Protein AF-A0A536TYS6-F1 (afdb_monomer_lite)

Structure (mmCIF, N/CA/C/O backbone):
data_AF-A0A536TYS6-F1
#
_entry.id   AF-A0A536TYS6-F1
#
loop_
_atom_site.group_PDB
_atom_site.id
_atom_site.type_symbol
_atom_site.label_atom_id
_atom_site.label_alt_id
_atom_site.label_comp_id
_atom_site.label_asym_id
_atom_site.label_entity_id
_at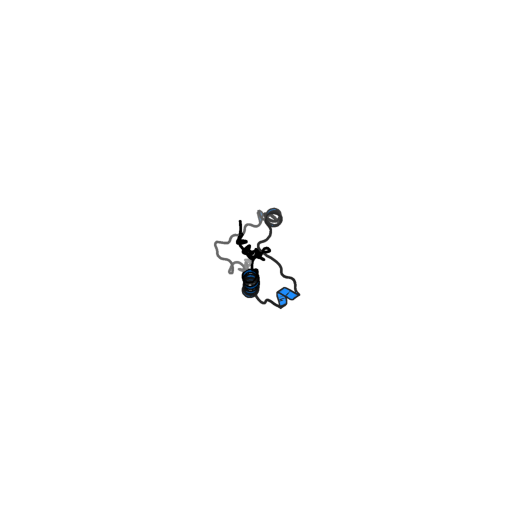om_site.label_seq_id
_atom_site.pdbx_PDB_ins_code
_atom_site.Cartn_x
_atom_site.Cartn_y
_atom_site.Cartn_z
_atom_site.occupancy
_atom_site.B_iso_or_equiv
_atom_site.auth_seq_id
_atom_site.auth_comp_id
_atom_site.auth_asym_id
_atom_site.auth_atom_id
_atom_site.pdbx_PDB_model_num
ATOM 1 N N . MET A 1 1 ? 15.094 -2.831 -50.623 1.00 39.09 1 MET A N 1
ATOM 2 C CA . MET A 1 1 ? 13.924 -2.585 -49.749 1.00 39.09 1 MET A CA 1
ATOM 3 C C . MET A 1 1 ? 14.426 -2.331 -48.330 1.00 39.09 1 MET A C 1
ATOM 5 O O . MET A 1 1 ? 15.016 -3.232 -47.753 1.00 39.09 1 MET A O 1
ATOM 9 N N . LYS A 1 2 ? 14.306 -1.107 -47.795 1.00 42.31 2 LYS A N 1
ATOM 10 C CA . LYS A 1 2 ? 14.723 -0.794 -46.414 1.00 42.31 2 LYS A CA 1
ATOM 11 C C . LYS A 1 2 ? 13.519 -0.933 -45.481 1.00 42.31 2 LYS A C 1
ATOM 13 O O . LYS A 1 2 ? 12.511 -0.263 -45.683 1.00 42.31 2 LYS A O 1
ATOM 18 N N . ALA A 1 3 ? 13.629 -1.812 -44.487 1.00 52.91 3 ALA A N 1
ATOM 19 C CA . ALA A 1 3 ? 12.591 -2.035 -43.489 1.00 52.91 3 ALA A CA 1
ATOM 20 C C . ALA A 1 3 ? 12.422 -0.794 -42.597 1.00 52.91 3 ALA A C 1
ATOM 22 O O . ALA A 1 3 ? 13.380 -0.286 -42.009 1.00 52.91 3 ALA A O 1
ATOM 23 N N . LYS A 1 4 ? 11.185 -0.305 -42.512 1.00 48.62 4 LYS A N 1
ATOM 24 C CA . LYS A 1 4 ? 10.774 0.833 -41.690 1.00 48.62 4 LYS A CA 1
ATOM 25 C C . LYS A 1 4 ? 10.733 0.373 -40.229 1.00 48.62 4 LYS A C 1
ATOM 27 O O . LYS A 1 4 ? 9.794 -0.302 -39.824 1.00 48.62 4 LYS A O 1
ATOM 32 N N . ARG A 1 5 ? 11.763 0.702 -39.442 1.00 58.19 5 ARG A N 1
ATOM 33 C CA . ARG A 1 5 ? 11.738 0.519 -37.983 1.00 58.19 5 ARG A CA 1
ATOM 34 C C . ARG A 1 5 ? 10.673 1.458 -37.417 1.00 58.19 5 ARG A C 1
ATOM 36 O O . ARG A 1 5 ? 10.816 2.675 -37.479 1.00 58.19 5 ARG A O 1
ATOM 43 N N . THR A 1 6 ? 9.569 0.898 -36.945 1.00 52.69 6 THR A N 1
ATOM 44 C CA . THR A 1 6 ? 8.484 1.636 -36.301 1.00 52.69 6 THR A CA 1
ATOM 45 C C . THR A 1 6 ? 8.988 2.259 -35.002 1.00 52.69 6 THR A C 1
ATOM 47 O O . THR A 1 6 ? 9.395 1.557 -34.078 1.00 52.69 6 THR A O 1
ATOM 50 N N . ASN A 1 7 ? 8.976 3.592 -34.962 1.00 55.72 7 ASN A N 1
ATOM 51 C CA . ASN A 1 7 ? 9.338 4.439 -33.829 1.00 55.72 7 ASN A CA 1
ATOM 52 C C . ASN A 1 7 ? 8.384 4.228 -32.639 1.00 55.72 7 ASN A C 1
ATOM 54 O O . ASN A 1 7 ? 7.524 5.062 -32.377 1.00 55.72 7 ASN A O 1
ATOM 58 N N . HIS A 1 8 ? 8.545 3.141 -31.883 1.00 52.25 8 HIS A N 1
ATOM 59 C CA . HIS A 1 8 ? 7.931 3.020 -30.552 1.00 52.25 8 HIS A CA 1
ATOM 60 C C . HIS A 1 8 ? 8.715 3.767 -29.458 1.00 52.25 8 HIS A C 1
ATOM 62 O O . HIS A 1 8 ? 8.266 3.849 -28.322 1.00 52.25 8 HIS A O 1
ATOM 68 N N . VAL A 1 9 ? 9.862 4.356 -29.806 1.00 55.62 9 VAL A N 1
ATOM 69 C CA . VAL A 1 9 ? 10.772 5.048 -28.877 1.00 55.62 9 VAL A CA 1
ATOM 70 C C . VAL A 1 9 ? 10.280 6.459 -28.507 1.00 55.62 9 VAL A C 1
ATOM 72 O O . VAL A 1 9 ? 10.751 7.043 -27.541 1.00 55.62 9 VAL A O 1
ATOM 75 N N . ALA A 1 10 ? 9.290 7.013 -29.216 1.00 56.91 10 ALA A N 1
ATOM 76 C CA . ALA A 1 10 ? 8.902 8.423 -29.083 1.00 56.91 10 ALA A CA 1
ATOM 77 C C . ALA A 1 10 ? 8.188 8.806 -27.764 1.00 56.91 10 ALA A C 1
ATOM 79 O O . ALA A 1 10 ? 7.976 9.991 -27.525 1.00 56.91 10 ALA A O 1
ATOM 80 N N . GLN A 1 11 ? 7.810 7.847 -26.910 1.00 68.25 11 GLN A N 1
ATOM 81 C CA . GLN A 1 11 ? 7.213 8.137 -25.594 1.00 68.25 11 GLN A CA 1
ATOM 82 C C . GLN A 1 11 ? 8.234 8.230 -24.448 1.00 68.25 11 GLN A C 1
ATOM 84 O O . GLN A 1 11 ? 7.904 8.760 -23.389 1.00 68.25 11 GLN A O 1
ATOM 89 N N . MET A 1 12 ? 9.457 7.726 -24.631 1.00 77.44 12 MET A N 1
ATOM 90 C CA . MET A 1 12 ? 10.496 7.715 -23.596 1.00 77.44 12 MET A CA 1
ATOM 91 C C . MET A 1 12 ? 11.481 8.860 -23.849 1.00 77.44 12 MET A C 1
ATOM 93 O O . MET A 1 12 ? 11.818 9.152 -24.996 1.00 77.44 12 MET A O 1
ATOM 97 N N . ARG A 1 13 ? 11.942 9.537 -22.786 1.00 81.00 13 ARG A N 1
ATOM 98 C CA . ARG A 1 13 ? 12.965 10.589 -22.933 1.00 81.00 13 ARG A CA 1
ATOM 99 C C . ARG A 1 13 ? 14.269 9.963 -23.431 1.00 81.00 13 ARG A C 1
ATOM 101 O O . ARG A 1 13 ? 14.572 8.825 -23.084 1.00 81.00 13 ARG A O 1
ATOM 108 N N . ALA A 1 14 ? 15.046 10.719 -24.202 1.00 81.88 14 ALA A N 1
ATOM 109 C CA . ALA A 1 14 ? 16.285 10.234 -24.810 1.00 81.88 14 ALA A CA 1
ATOM 110 C C . ALA A 1 14 ? 17.334 9.759 -23.786 1.00 81.88 14 ALA A C 1
ATOM 112 O O . ALA A 1 14 ? 18.201 8.970 -24.143 1.00 81.88 14 ALA A O 1
ATOM 113 N N . GLU A 1 15 ? 17.259 10.201 -22.524 1.00 84.62 15 GLU A N 1
ATOM 114 C CA . GLU A 1 15 ? 18.172 9.738 -21.471 1.00 84.62 15 GLU A CA 1
ATOM 115 C C . GLU A 1 15 ? 17.840 8.329 -20.946 1.00 84.62 15 GLU A C 1
ATOM 117 O O . GLU A 1 15 ? 18.652 7.730 -20.240 1.00 84.62 15 GLU A O 1
ATOM 122 N N . TYR A 1 16 ? 16.660 7.788 -21.258 1.00 83.38 16 TYR A N 1
ATOM 123 C CA . TYR A 1 16 ? 16.265 6.446 -20.837 1.00 83.38 16 TYR A CA 1
ATOM 124 C C . TYR A 1 16 ? 16.703 5.399 -21.862 1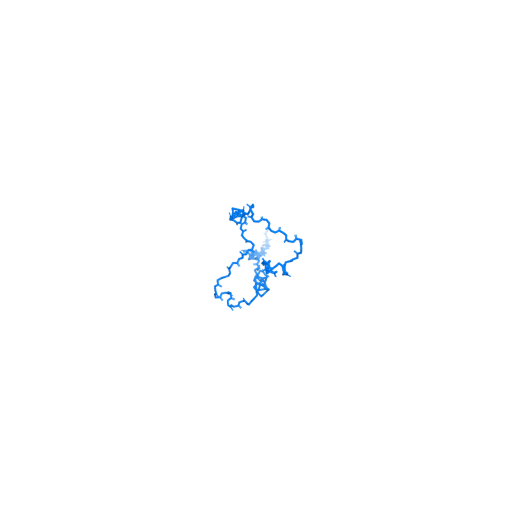.00 83.38 16 TYR A C 1
ATOM 126 O O . TYR A 1 16 ? 15.939 5.029 -22.753 1.00 8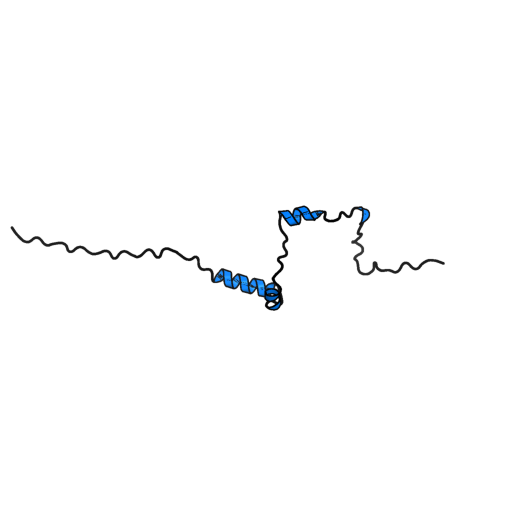3.38 16 TYR A O 1
ATOM 134 N N . ASP A 1 17 ? 17.919 4.881 -21.685 1.00 81.94 17 ASP A N 1
ATOM 135 C CA . ASP A 1 17 ? 18.388 3.667 -22.354 1.00 81.94 17 ASP A CA 1
ATOM 136 C C . ASP A 1 17 ? 18.365 2.485 -21.372 1.00 81.94 17 ASP A C 1
ATOM 138 O O . ASP A 1 17 ? 19.126 2.427 -20.401 1.00 81.94 17 ASP A O 1
ATOM 142 N N . PHE A 1 18 ? 17.430 1.558 -21.580 1.00 82.94 18 PHE A N 1
ATOM 143 C CA . PHE A 1 18 ? 17.261 0.397 -20.712 1.00 82.94 18 PHE A CA 1
ATOM 144 C C . PHE A 1 18 ? 18.001 -0.817 -21.283 1.00 82.94 18 PHE A C 1
ATOM 146 O O . PHE A 1 18 ? 17.462 -1.571 -22.095 1.00 82.94 18 PHE A O 1
ATOM 153 N N . ASP A 1 19 ? 19.219 -1.058 -20.796 1.00 85.12 19 ASP A N 1
ATOM 154 C CA . ASP A 1 19 ? 19.953 -2.298 -21.064 1.00 85.12 19 ASP A CA 1
ATOM 155 C C . ASP A 1 19 ? 19.428 -3.449 -20.185 1.00 85.12 19 ASP A C 1
ATOM 157 O O . ASP A 1 19 ? 19.844 -3.655 -19.039 1.00 85.12 19 ASP A O 1
ATOM 161 N N . TYR A 1 20 ? 18.499 -4.229 -20.737 1.00 84.69 20 TYR A N 1
ATOM 162 C CA . TYR A 1 20 ? 17.931 -5.393 -20.057 1.00 84.69 20 TYR A CA 1
ATOM 163 C C . TYR A 1 20 ? 18.843 -6.631 -20.063 1.00 84.69 20 TYR A C 1
ATOM 165 O O . TYR A 1 20 ? 18.503 -7.614 -19.404 1.00 84.69 20 TYR A O 1
ATOM 173 N N . SER A 1 21 ? 20.007 -6.612 -20.727 1.00 87.19 21 SER A N 1
ATOM 174 C CA . SER A 1 21 ? 20.932 -7.763 -20.732 1.00 87.19 21 SER A CA 1
ATOM 175 C C . SER A 1 21 ? 21.466 -8.100 -19.332 1.00 87.19 21 SER A C 1
ATOM 177 O O . SER A 1 21 ? 21.766 -9.253 -19.029 1.00 87.19 21 SER A O 1
ATOM 179 N N . LYS A 1 22 ? 21.516 -7.099 -18.445 1.00 84.75 22 LYS A N 1
ATOM 180 C CA . LYS A 1 22 ? 21.916 -7.223 -17.033 1.00 84.75 22 LYS A CA 1
ATOM 181 C C . LYS A 1 22 ? 20.723 -7.281 -16.074 1.00 84.75 22 LYS A C 1
ATOM 183 O O . LYS A 1 22 ? 20.907 -7.210 -14.854 1.00 84.75 22 LYS A O 1
ATOM 188 N N . ALA A 1 23 ? 19.494 -7.349 -16.585 1.00 86.44 23 ALA A N 1
ATOM 189 C CA . ALA A 1 23 ? 18.304 -7.371 -15.748 1.00 86.44 23 ALA A CA 1
ATOM 190 C C . ALA A 1 23 ? 18.197 -8.707 -14.996 1.00 86.44 23 ALA A C 1
ATOM 192 O O . ALA A 1 23 ? 18.239 -9.783 -15.584 1.00 86.44 23 ALA A O 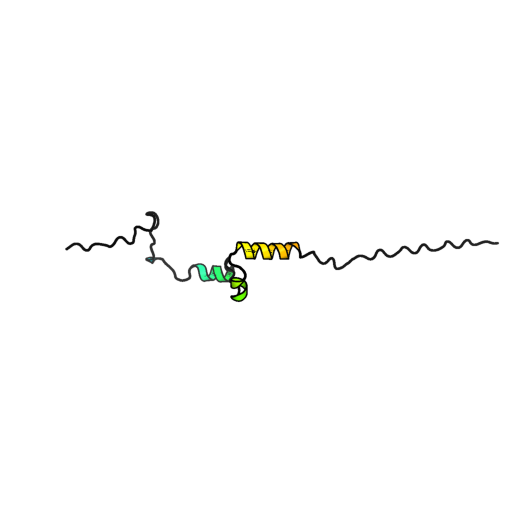1
ATOM 193 N N . VAL A 1 24 ? 18.019 -8.635 -13.674 1.00 89.19 24 VAL A N 1
ATOM 194 C CA . VAL A 1 24 ? 17.882 -9.813 -12.807 1.00 89.19 24 VAL A CA 1
ATOM 195 C C . VAL A 1 24 ? 16.486 -9.836 -12.202 1.00 89.19 24 VAL A C 1
ATOM 197 O O . VAL A 1 24 ? 16.083 -8.903 -11.497 1.00 89.19 24 VAL A O 1
ATOM 200 N N . ARG A 1 25 ? 15.750 -10.928 -12.439 1.00 90.31 25 ARG A N 1
ATOM 201 C CA . ARG A 1 25 ? 14.427 -11.138 -11.841 1.00 90.31 25 ARG A CA 1
ATOM 202 C C . ARG A 1 25 ? 14.546 -11.149 -10.317 1.00 90.31 25 ARG A C 1
ATOM 204 O O . ARG A 1 25 ? 15.322 -11.908 -9.750 1.00 90.31 25 ARG A O 1
ATOM 211 N N . GLY A 1 26 ? 13.762 -10.306 -9.648 1.00 88.69 26 GLY A N 1
ATOM 212 C CA . GLY A 1 26 ? 13.702 -10.282 -8.185 1.00 88.69 26 GLY A CA 1
ATOM 213 C C . GLY A 1 26 ? 14.950 -9.727 -7.486 1.00 88.69 26 GLY A C 1
ATOM 214 O O . GLY A 1 26 ? 15.138 -10.022 -6.308 1.00 88.69 26 GLY A O 1
ATOM 215 N N . LYS A 1 27 ? 15.772 -8.898 -8.154 1.00 89.12 27 LYS A N 1
ATOM 216 C CA . LYS A 1 27 ? 17.011 -8.301 -7.600 1.00 89.12 27 LYS A CA 1
ATOM 217 C C . LYS A 1 27 ? 16.868 -7.742 -6.172 1.00 89.12 27 LYS A C 1
ATOM 219 O O . LYS A 1 27 ? 17.786 -7.877 -5.370 1.00 89.12 27 LYS A O 1
ATOM 224 N N . TYR A 1 28 ? 15.713 -7.159 -5.842 1.00 85.38 28 TYR A N 1
ATOM 225 C CA . TYR A 1 28 ? 15.428 -6.557 -4.531 1.00 85.38 28 TYR A CA 1
ATOM 226 C C . TYR A 1 28 ? 14.363 -7.299 -3.708 1.00 85.38 28 TYR A C 1
ATOM 228 O O . TYR A 1 28 ? 13.961 -6.813 -2.655 1.00 85.38 28 TYR A O 1
ATOM 236 N N . TYR A 1 29 ? 13.926 -8.489 -4.134 1.00 85.38 29 TYR A N 1
ATOM 237 C CA . TYR A 1 29 ? 12.859 -9.240 -3.459 1.00 85.38 29 TYR A CA 1
ATOM 238 C C . TYR A 1 29 ? 13.207 -9.572 -2.002 1.00 85.38 29 TYR A C 1
ATOM 240 O O . TYR A 1 29 ? 12.405 -9.351 -1.101 1.00 85.38 29 TYR A O 1
ATOM 248 N N . LYS A 1 30 ? 14.444 -10.022 -1.748 1.00 86.00 30 LYS A N 1
ATOM 249 C CA . LYS A 1 30 ? 14.920 -10.320 -0.386 1.00 86.00 30 LYS A CA 1
ATOM 250 C C . LYS A 1 30 ? 14.892 -9.088 0.524 1.00 86.00 30 LYS A C 1
ATOM 252 O O . LYS A 1 30 ? 14.593 -9.216 1.706 1.00 86.00 30 LYS A O 1
ATOM 257 N N . ARG A 1 31 ? 15.195 -7.904 -0.025 1.00 85.19 31 ARG A N 1
ATOM 258 C CA . ARG A 1 31 ? 15.146 -6.641 0.721 1.00 85.19 31 ARG A CA 1
ATOM 259 C C . ARG A 1 31 ? 13.702 -6.273 1.055 1.00 85.19 31 ARG A C 1
ATOM 261 O O . ARG A 1 31 ? 13.421 -5.993 2.210 1.00 85.19 31 ARG A O 1
ATOM 268 N N . LEU A 1 32 ? 12.793 -6.387 0.086 1.00 84.06 32 LEU A N 1
ATOM 269 C CA . LEU A 1 32 ? 11.364 -6.139 0.287 1.00 84.06 32 LEU A CA 1
ATOM 270 C C . LEU A 1 32 ? 10.754 -7.057 1.357 1.00 84.06 32 LEU A C 1
ATOM 272 O O . LEU A 1 32 ? 9.979 -6.597 2.184 1.00 84.06 32 LEU A O 1
ATOM 276 N N . LEU A 1 33 ? 11.124 -8.341 1.373 1.00 82.88 33 LEU A N 1
ATOM 277 C CA . LEU A 1 33 ? 10.669 -9.269 2.412 1.00 82.88 33 LEU A CA 1
ATOM 278 C C . LEU A 1 33 ? 11.209 -8.922 3.805 1.00 82.88 33 LEU A C 1
ATOM 280 O O . LEU A 1 33 ? 10.512 -9.126 4.793 1.00 82.88 33 LEU A O 1
ATOM 284 N N . LYS A 1 34 ? 12.458 -8.446 3.893 1.00 83.06 34 LYS A N 1
ATOM 285 C CA . LYS A 1 34 ? 13.128 -8.172 5.172 1.00 83.06 34 LYS A CA 1
ATOM 286 C C . LYS A 1 34 ? 12.721 -6.828 5.774 1.00 83.06 34 LYS A C 1
ATOM 288 O O . LYS A 1 34 ? 12.492 -6.741 6.973 1.00 83.06 34 LYS A O 1
ATOM 293 N N . GLU A 1 35 ? 12.693 -5.785 4.953 1.00 84.88 35 GLU A N 1
ATOM 294 C CA . GLU A 1 35 ? 12.397 -4.408 5.370 1.00 84.88 35 GLU A CA 1
ATOM 295 C C . GLU A 1 35 ? 10.890 -4.111 5.318 1.00 84.88 35 GLU A C 1
ATOM 297 O O . GLU A 1 35 ? 10.428 -3.144 5.917 1.00 84.88 35 GLU A O 1
ATOM 302 N N . GLY A 1 36 ? 10.114 -4.974 4.656 1.00 75.00 36 GLY A N 1
ATOM 303 C CA . GLY A 1 36 ? 8.703 -4.753 4.378 1.00 75.00 36 GLY A CA 1
ATOM 304 C C . GLY A 1 36 ? 8.491 -3.863 3.152 1.00 75.00 36 GLY A C 1
ATOM 305 O O . GLY A 1 36 ? 9.404 -3.210 2.642 1.00 75.00 36 GLY A O 1
ATOM 306 N N . SER A 1 37 ? 7.261 -3.853 2.640 1.00 77.38 37 SER A N 1
ATOM 307 C CA . SER A 1 37 ? 6.843 -2.929 1.588 1.00 77.38 37 SER A CA 1
ATOM 308 C C . SER A 1 37 ? 6.280 -1.641 2.180 1.00 77.38 37 SER A C 1
ATOM 310 O O . SER A 1 37 ? 5.487 -1.674 3.115 1.00 77.38 37 SER A O 1
ATOM 312 N N . ASN A 1 38 ? 6.561 -0.505 1.537 1.00 80.00 38 ASN A N 1
ATOM 313 C CA . ASN A 1 38 ? 5.862 0.759 1.822 1.00 80.00 38 ASN A CA 1
ATOM 314 C C . ASN A 1 38 ? 4.391 0.748 1.360 1.00 80.00 38 ASN A C 1
ATOM 316 O O . ASN A 1 38 ? 3.673 1.728 1.542 1.00 80.00 38 ASN A O 1
ATOM 320 N N . VAL A 1 39 ? 3.950 -0.338 0.721 1.00 82.94 39 VAL A N 1
ATOM 321 C CA . VAL A 1 39 ? 2.585 -0.529 0.236 1.00 82.94 39 VAL A CA 1
ATOM 322 C C . VAL A 1 39 ? 1.844 -1.426 1.215 1.00 82.94 39 VAL A C 1
ATOM 324 O O . VAL A 1 39 ? 2.287 -2.540 1.490 1.00 82.94 39 VAL A O 1
ATOM 327 N N . VAL A 1 40 ? 0.708 -0.937 1.707 1.00 84.19 40 VAL A N 1
ATOM 328 C CA . VAL A 1 40 ? -0.236 -1.697 2.528 1.00 84.19 40 VAL A CA 1
ATOM 329 C C . VAL A 1 4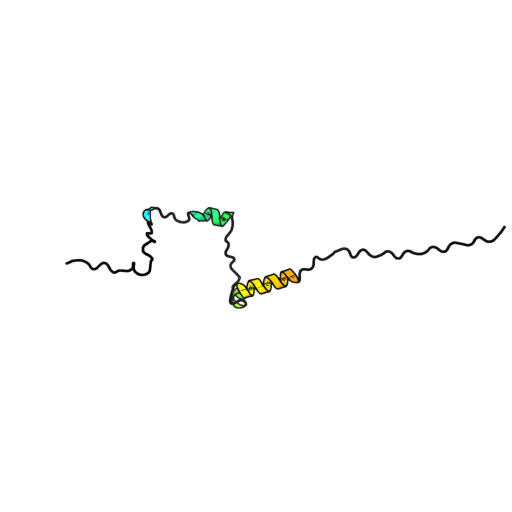0 ? -1.507 -1.879 1.714 1.00 84.19 40 VAL A C 1
ATOM 331 O O . VAL A 1 40 ? -2.094 -0.904 1.247 1.00 84.19 40 VAL A O 1
ATOM 334 N N . VAL A 1 41 ? -1.914 -3.131 1.522 1.00 88.75 41 VAL A N 1
ATOM 335 C CA . VAL A 1 41 ? -3.143 -3.470 0.802 1.00 88.75 41 VAL A CA 1
ATOM 336 C C . VAL A 1 41 ? -4.292 -3.501 1.802 1.00 88.75 41 VAL A C 1
ATOM 338 O O . VAL A 1 41 ? -4.214 -4.193 2.814 1.00 88.75 41 VAL A O 1
ATOM 341 N N . LEU A 1 42 ? -5.344 -2.733 1.525 1.00 92.25 42 LEU A N 1
ATOM 342 C CA . LEU A 1 42 ? -6.574 -2.757 2.313 1.00 92.25 42 LEU A CA 1
ATOM 343 C C . LEU A 1 42 ? -7.446 -3.941 1.891 1.00 92.25 42 LEU A C 1
ATOM 345 O O . LEU A 1 42 ? -7.435 -4.345 0.726 1.00 92.25 42 LEU A O 1
ATOM 349 N N . GLU A 1 43 ? -8.241 -4.462 2.823 1.00 94.88 43 GLU A N 1
ATOM 350 C CA . GLU A 1 43 ? -9.284 -5.427 2.480 1.00 94.88 43 GLU A CA 1
ATOM 351 C C . GLU A 1 43 ? -10.319 -4.816 1.523 1.00 94.88 43 GLU A C 1
ATOM 353 O O . GLU A 1 43 ? -10.485 -3.596 1.437 1.00 94.88 43 GLU A O 1
ATOM 358 N N . ARG A 1 44 ? -11.002 -5.668 0.745 1.00 93.81 44 ARG A N 1
ATOM 359 C CA . ARG A 1 44 ? -11.869 -5.230 -0.366 1.00 93.81 44 ARG A CA 1
ATOM 360 C C . ARG A 1 44 ? -13.035 -4.360 0.089 1.00 93.81 44 ARG A C 1
ATOM 362 O O . ARG A 1 44 ? -13.468 -3.492 -0.659 1.00 93.81 44 ARG A O 1
ATOM 369 N N . ASP A 1 45 ? -13.595 -4.639 1.250 1.00 94.88 45 ASP A N 1
ATOM 370 C CA . ASP A 1 45 ? -14.679 -3.880 1.867 1.00 94.88 45 ASP A CA 1
ATOM 371 C C . ASP A 1 45 ? -14.198 -2.505 2.356 1.00 94.88 45 ASP A C 1
ATOM 373 O O . ASP A 1 45 ? -14.818 -1.489 2.037 1.00 94.88 45 ASP A O 1
ATOM 377 N N . VAL A 1 46 ? -13.040 -2.449 3.016 1.00 92.31 46 VAL A N 1
ATOM 378 C CA . VAL A 1 46 ? -12.413 -1.202 3.468 1.00 92.31 46 VAL A CA 1
ATOM 379 C C . VAL A 1 46 ? -12.016 -0.336 2.271 1.00 92.31 46 VAL A C 1
ATOM 381 O O . VAL A 1 46 ? -12.313 0.855 2.242 1.00 92.31 46 VAL A O 1
ATOM 384 N N . ALA A 1 47 ? -11.418 -0.928 1.236 1.00 93.12 47 ALA A N 1
ATOM 385 C CA . ALA A 1 47 ? -11.057 -0.222 0.008 1.00 93.12 47 ALA A CA 1
ATOM 386 C C . ALA A 1 47 ? -12.278 0.345 -0.741 1.00 93.12 47 ALA A C 1
ATOM 388 O O . ALA A 1 47 ? -12.168 1.380 -1.386 1.00 93.12 47 ALA A O 1
ATOM 389 N N . LYS A 1 48 ? -13.454 -0.293 -0.648 1.00 93.94 48 LYS A N 1
ATOM 390 C CA . LYS A 1 48 ? -14.702 0.262 -1.209 1.00 93.94 48 LYS A CA 1
ATOM 391 C C . LYS A 1 48 ? -15.201 1.477 -0.430 1.00 93.94 48 LYS A C 1
ATOM 393 O O . LYS A 1 48 ? -15.822 2.353 -1.022 1.00 93.94 48 LYS A O 1
ATOM 398 N N . ALA A 1 49 ? -14.965 1.516 0.880 1.00 94.69 49 ALA A N 1
ATOM 399 C CA . ALA A 1 49 ? -15.380 2.625 1.733 1.00 94.69 49 ALA A CA 1
ATOM 400 C C . ALA A 1 49 ? -14.471 3.859 1.589 1.00 94.69 49 ALA A C 1
ATOM 402 O O . ALA A 1 49 ? -14.926 4.982 1.804 1.00 94.69 49 ALA A O 1
ATOM 403 N N . PHE A 1 50 ? -13.200 3.660 1.223 1.00 94.56 50 PHE A N 1
ATOM 404 C CA . PHE A 1 50 ? -12.213 4.729 1.091 1.00 94.56 50 PHE A CA 1
ATOM 405 C C . PHE A 1 50 ? -11.719 4.869 -0.359 1.00 94.56 50 PHE A C 1
ATOM 407 O O . PHE A 1 50 ? -10.936 4.036 -0.813 1.00 94.56 50 PHE A O 1
ATOM 414 N N . PRO A 1 51 ? -12.112 5.933 -1.081 1.00 88.75 51 PRO A N 1
ATOM 415 C CA . PRO A 1 51 ? -11.753 6.108 -2.490 1.00 88.75 51 PRO A CA 1
ATOM 416 C C . PRO A 1 51 ? -10.275 6.468 -2.715 1.00 88.75 51 PRO A C 1
ATOM 418 O O . PRO A 1 51 ? -9.754 6.245 -3.804 1.00 88.75 51 PRO A O 1
ATOM 421 N N . ASP A 1 52 ? -9.591 7.026 -1.709 1.00 92.56 52 ASP A N 1
ATOM 422 C CA . ASP A 1 52 ? -8.193 7.456 -1.819 1.00 92.56 52 ASP A CA 1
ATOM 423 C C . ASP A 1 52 ? -7.410 7.331 -0.498 1.00 92.56 52 ASP A C 1
ATOM 425 O O . ASP A 1 52 ? -7.968 7.174 0.591 1.00 92.56 52 ASP A O 1
ATOM 429 N N . SER A 1 53 ? -6.082 7.449 -0.584 1.00 92.12 53 SER A N 1
ATOM 430 C CA . SER A 1 53 ? -5.186 7.358 0.575 1.00 92.12 53 SER A CA 1
ATOM 431 C C . SER A 1 53 ? -5.310 8.536 1.550 1.00 92.12 53 SER A C 1
ATOM 433 O O . SER A 1 53 ? -5.044 8.374 2.745 1.00 92.12 53 SER A O 1
ATOM 435 N N . ALA A 1 54 ? -5.726 9.720 1.090 1.00 95.06 54 ALA A N 1
ATOM 436 C CA . ALA A 1 54 ? -5.911 10.887 1.948 1.00 95.06 54 ALA A CA 1
ATOM 437 C C . ALA A 1 54 ? -7.082 10.678 2.924 1.00 95.06 54 ALA A C 1
ATOM 439 O O . ALA A 1 54 ? -6.954 10.996 4.112 1.00 95.06 54 ALA A O 1
ATOM 440 N N . SER A 1 55 ? -8.181 10.085 2.456 1.00 94.69 55 SER A N 1
ATOM 441 C CA . SER A 1 55 ? -9.368 9.746 3.243 1.00 94.69 55 SER A CA 1
ATOM 442 C C . SER A 1 55 ? -9.055 8.718 4.340 1.00 94.69 55 SER A C 1
ATOM 444 O O . SER A 1 55 ? -9.391 8.948 5.507 1.00 94.69 55 SER A O 1
ATOM 446 N N . VAL A 1 56 ? -8.294 7.665 4.012 1.00 94.62 56 VAL A N 1
ATOM 447 C CA . VAL A 1 56 ? -7.795 6.663 4.974 1.00 94.62 56 VAL A CA 1
ATOM 448 C C . VAL A 1 56 ? -6.929 7.328 6.039 1.00 94.62 56 VAL A C 1
ATOM 450 O O . VAL A 1 56 ? -7.171 7.191 7.240 1.00 94.62 56 VAL A O 1
ATOM 453 N N . ASN A 1 57 ? -5.939 8.113 5.615 1.00 95.25 57 ASN A N 1
ATOM 454 C CA . ASN A 1 57 ? -5.004 8.761 6.531 1.00 95.25 57 ASN A CA 1
ATOM 455 C C . ASN A 1 57 ? -5.702 9.759 7.462 1.00 95.25 57 ASN A C 1
ATOM 457 O O . ASN A 1 57 ? -5.366 9.845 8.647 1.00 95.25 57 ASN A O 1
ATOM 461 N N . LYS A 1 58 ? -6.697 10.496 6.959 1.00 95.75 58 LYS A N 1
ATOM 462 C CA . LYS A 1 58 ? -7.521 11.398 7.771 1.00 95.75 58 LYS A CA 1
ATOM 463 C C . LYS A 1 58 ? -8.295 10.631 8.846 1.00 95.75 58 LYS A C 1
ATOM 465 O O . LYS A 1 58 ? -8.283 11.051 10.006 1.00 95.75 58 LYS A O 1
ATOM 470 N N . ALA A 1 59 ? -8.915 9.504 8.490 1.00 94.25 59 ALA A N 1
ATOM 471 C CA . ALA A 1 59 ? -9.637 8.658 9.438 1.00 94.25 59 ALA A CA 1
ATOM 472 C C . ALA A 1 59 ? -8.703 8.101 10.527 1.00 94.25 59 ALA A C 1
ATOM 474 O O . ALA A 1 59 ? -8.975 8.266 11.718 1.00 94.25 59 ALA A O 1
ATOM 475 N N . LEU A 1 60 ? -7.551 7.542 10.140 1.00 93.75 60 LEU A N 1
ATOM 476 C CA . LEU A 1 60 ? -6.567 6.997 11.083 1.00 93.75 60 LEU A CA 1
ATOM 477 C C . LEU A 1 60 ? -6.027 8.062 12.047 1.00 93.75 60 LEU A C 1
ATOM 479 O O . LEU A 1 60 ? -5.929 7.819 13.250 1.00 93.75 60 LEU A O 1
ATOM 483 N N . ARG A 1 61 ? -5.741 9.276 11.560 1.00 95.56 61 ARG A N 1
ATOM 484 C CA . ARG A 1 61 ? -5.312 10.398 12.415 1.00 95.56 61 ARG A CA 1
ATOM 485 C C . ARG A 1 61 ? -6.387 10.803 13.424 1.00 95.56 61 ARG A C 1
ATOM 487 O O . ARG A 1 61 ? -6.053 11.108 14.568 1.00 95.56 61 ARG A O 1
ATOM 494 N N . SER A 1 62 ? -7.661 10.773 13.029 1.00 92.88 62 SER A N 1
ATOM 495 C CA . SER A 1 62 ? -8.784 11.026 13.943 1.00 92.88 62 SER A CA 1
ATOM 496 C C . SER A 1 62 ? -8.833 9.989 15.072 1.00 92.88 62 SER A C 1
ATOM 498 O O . SER A 1 62 ? -8.925 10.349 16.247 1.00 92.88 62 SER A O 1
ATOM 500 N N . VAL A 1 63 ? -8.660 8.703 14.739 1.00 92.50 63 VAL A N 1
ATOM 501 C CA . VAL A 1 63 ? -8.584 7.618 15.733 1.00 92.50 63 VAL A CA 1
ATOM 502 C C . VAL A 1 63 ? -7.417 7.836 16.698 1.00 92.50 63 VAL A C 1
ATOM 504 O O . VAL A 1 63 ? -7.595 7.725 17.911 1.00 92.50 63 VAL A O 1
ATOM 507 N N . LEU A 1 64 ? -6.234 8.186 16.185 1.00 92.19 64 LEU A N 1
ATOM 508 C CA . LEU A 1 64 ? -5.057 8.446 17.020 1.00 92.19 64 LEU A CA 1
ATOM 509 C C . LEU A 1 64 ? -5.264 9.633 17.968 1.00 92.19 64 LEU A C 1
ATOM 511 O O . LEU A 1 64 ? -4.893 9.543 19.135 1.00 92.19 64 LEU A O 1
ATOM 515 N N . LYS A 1 65 ? -5.909 10.711 17.508 1.00 89.12 65 LYS A N 1
ATOM 516 C CA . LYS A 1 65 ? -6.217 11.886 18.340 1.00 89.12 65 LYS A CA 1
ATOM 517 C C . LYS A 1 65 ? -7.167 11.554 19.498 1.00 89.12 65 LYS A C 1
ATOM 519 O O . LYS A 1 65 ? -7.053 12.135 20.575 1.00 89.12 65 LYS A O 1
ATOM 524 N N . ASN A 1 66 ? -8.080 10.608 19.287 1.00 81.44 66 ASN A N 1
ATOM 525 C CA . ASN A 1 66 ? -9.075 10.205 20.282 1.00 81.44 66 ASN A CA 1
ATOM 526 C C . ASN A 1 66 ? -8.580 9.103 21.232 1.00 81.44 66 ASN A C 1
ATOM 528 O O . ASN A 1 66 ? -9.195 8.881 22.279 1.00 81.44 66 ASN A O 1
ATOM 532 N N . LYS A 1 67 ? -7.450 8.448 20.931 1.00 74.88 67 LYS A N 1
ATOM 533 C CA . LYS A 1 67 ? -6.760 7.548 21.865 1.00 74.88 67 LYS A CA 1
ATOM 534 C C . LYS A 1 67 ? -6.113 8.363 22.992 1.00 74.88 67 LYS A C 1
ATOM 536 O O . LYS A 1 67 ? -4.910 8.603 23.006 1.00 74.88 67 LYS A O 1
ATOM 541 N N . ARG A 1 68 ? -6.916 8.785 23.973 1.00 66.38 68 ARG A N 1
ATOM 542 C CA . ARG A 1 68 ? -6.391 9.283 25.252 1.00 66.38 68 ARG A CA 1
ATOM 543 C C . ARG A 1 68 ? -5.620 8.146 25.935 1.00 66.38 68 ARG A C 1
ATOM 545 O O . ARG A 1 68 ? -6.152 7.033 25.993 1.00 66.38 68 ARG A O 1
ATOM 552 N N . PRO A 1 69 ? -4.422 8.384 26.498 1.00 60.91 69 PRO A N 1
ATOM 553 C CA . PRO A 1 69 ? -3.811 7.402 27.378 1.00 60.91 69 PRO A CA 1
ATOM 554 C C . PRO A 1 69 ? -4.782 7.169 28.534 1.00 60.91 69 PRO A C 1
ATOM 556 O O . PRO A 1 69 ? -5.148 8.100 29.257 1.00 60.91 69 PRO A O 1
ATOM 559 N N . ARG A 1 70 ? -5.252 5.929 28.675 1.00 62.59 70 ARG A N 1
ATOM 560 C CA . ARG A 1 70 ? -6.079 5.508 29.803 1.00 62.59 70 ARG A CA 1
ATOM 561 C C . ARG A 1 70 ? -5.197 5.673 31.043 1.00 62.59 70 ARG A C 1
ATOM 563 O O . ARG A 1 70 ? -4.372 4.813 31.333 1.00 62.59 70 ARG A O 1
ATOM 570 N N . ARG A 1 71 ? -5.289 6.810 31.741 1.00 62.56 71 ARG A N 1
ATOM 571 C CA . ARG A 1 71 ? -4.686 6.958 33.071 1.00 62.56 71 ARG A CA 1
ATOM 572 C C . ARG A 1 71 ? -5.425 5.974 33.971 1.00 62.56 71 ARG A C 1
ATOM 574 O O . ARG A 1 71 ? -6.502 6.276 34.467 1.00 62.56 71 ARG A O 1
ATOM 581 N N . LEU A 1 72 ? -4.857 4.780 34.125 1.00 61.19 72 LEU A N 1
ATOM 582 C CA . LEU A 1 72 ? -5.419 3.685 34.918 1.00 61.19 72 LEU A CA 1
ATOM 583 C C . LEU A 1 72 ? -5.412 3.962 36.429 1.00 61.19 72 LEU A C 1
ATOM 585 O O . LEU A 1 72 ? -5.816 3.108 37.205 1.00 61.19 72 LEU A O 1
ATOM 589 N N . THR A 1 73 ? -4.995 5.146 36.873 1.00 61.00 73 THR A N 1
ATOM 590 C CA . THR A 1 73 ? -4.986 5.500 38.290 1.00 61.00 73 THR A CA 1
ATOM 591 C C . THR A 1 73 ? -5.437 6.945 38.489 1.00 61.00 73 THR A C 1
ATOM 593 O O . THR A 1 73 ? -4.649 7.891 38.528 1.00 61.00 73 THR A O 1
ATOM 596 N N . ALA A 1 74 ? -6.746 7.134 38.662 1.00 61.94 74 ALA A N 1
ATOM 597 C CA . ALA A 1 74 ? -7.229 8.275 39.426 1.00 61.94 74 ALA A CA 1
ATOM 598 C C . ALA A 1 74 ? -6.818 8.024 40.883 1.00 61.94 74 ALA A C 1
ATOM 600 O O . ALA A 1 74 ? -7.417 7.209 41.583 1.00 61.94 74 ALA A O 1
ATOM 601 N N . ARG A 1 75 ? -5.726 8.656 41.324 1.00 61.22 75 ARG A N 1
ATOM 602 C CA . ARG A 1 75 ? -5.300 8.614 42.724 1.00 61.22 75 ARG A CA 1
ATOM 603 C C . ARG A 1 75 ? -6.404 9.276 43.548 1.00 61.22 75 ARG A C 1
ATOM 605 O O . ARG A 1 75 ? -6.513 10.497 43.547 1.00 61.22 75 ARG A O 1
ATOM 612 N N . SER A 1 76 ? -7.232 8.462 44.200 1.00 61.16 76 SER A N 1
ATOM 613 C CA . SER A 1 76 ? -8.253 8.932 45.135 1.00 61.16 76 SER A CA 1
ATOM 614 C C . SER A 1 76 ? -7.580 9.819 46.190 1.00 61.16 76 SER A C 1
ATOM 616 O O . SER A 1 76 ? -6.642 9.354 46.856 1.00 61.16 76 SER A O 1
ATOM 618 N N . PRO A 1 77 ? -7.972 11.098 46.337 1.00 61.25 77 PRO A N 1
ATOM 619 C CA . PRO A 1 77 ? -7.505 11.898 47.449 1.00 61.25 77 PRO A CA 1
ATOM 620 C C . PRO A 1 77 ? -8.171 11.319 48.694 1.00 61.25 77 PRO A C 1
ATOM 622 O O . PRO A 1 77 ? -9.347 11.559 48.951 1.00 61.25 77 PRO A O 1
ATOM 625 N N . ARG A 1 78 ? -7.428 10.504 49.452 1.00 60.81 78 ARG A N 1
ATOM 626 C CA . ARG A 1 78 ? -7.867 10.039 50.771 1.00 60.81 78 ARG A CA 1
ATOM 627 C C . ARG A 1 78 ? -8.263 11.282 51.564 1.00 60.81 78 ARG A C 1
ATOM 629 O O . ARG A 1 78 ? -7.415 12.130 51.851 1.00 60.81 78 ARG A O 1
ATOM 636 N N . THR A 1 79 ? -9.547 11.403 51.874 1.00 58.31 79 THR A N 1
ATOM 637 C CA . THR A 1 79 ? -10.082 12.412 52.781 1.00 58.31 79 THR A CA 1
ATOM 638 C C . THR A 1 79 ? -9.284 12.344 54.077 1.00 58.31 79 THR A C 1
ATOM 640 O O . THR A 1 79 ? -9.285 11.317 54.758 1.00 58.31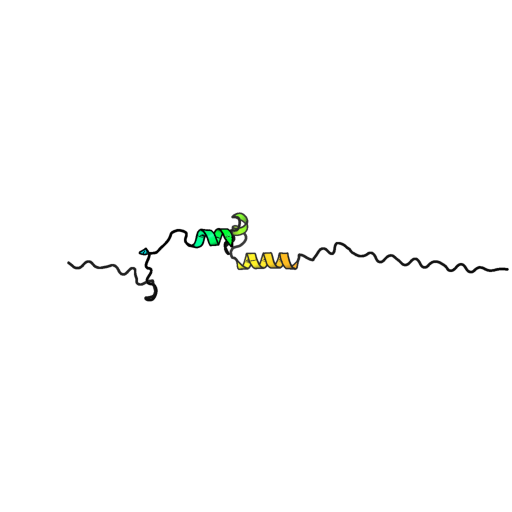 79 THR A O 1
ATOM 643 N N . ARG A 1 80 ? -8.548 13.415 54.401 1.00 55.84 80 ARG A N 1
ATOM 644 C CA . ARG A 1 80 ? -7.900 13.568 55.707 1.00 55.84 80 ARG A CA 1
ATOM 645 C C . ARG A 1 80 ? -9.006 13.625 56.755 1.00 55.84 80 ARG A C 1
ATOM 647 O O . ARG A 1 80 ? -9.627 14.668 56.936 1.00 55.84 80 ARG A O 1
ATOM 654 N N . TYR A 1 81 ? -9.258 12.511 57.430 1.00 55.59 81 TYR A N 1
ATOM 655 C CA . TYR A 1 81 ? -10.076 12.500 58.632 1.00 55.59 81 TYR A CA 1
ATOM 656 C C . TYR A 1 81 ? -9.353 13.345 59.691 1.00 55.59 81 TYR A C 1
ATOM 658 O O . TYR A 1 81 ? -8.278 12.975 60.166 1.00 55.59 81 TYR A O 1
ATOM 666 N N . LYS A 1 82 ? -9.886 14.532 59.998 1.00 59.66 82 LYS A N 1
ATOM 667 C CA . LYS A 1 82 ? -9.420 15.358 61.119 1.00 59.66 82 LYS A CA 1
ATOM 668 C C . LYS A 1 82 ? -9.828 14.633 62.403 1.00 59.66 82 LYS A C 1
ATOM 670 O O . LYS A 1 82 ? -11.007 14.598 62.733 1.00 59.66 82 LYS A O 1
ATOM 675 N N . ALA A 1 83 ? -8.864 14.050 63.110 1.00 62.66 83 ALA A N 1
ATOM 676 C CA . ALA A 1 83 ? -9.107 13.503 64.440 1.00 62.66 83 ALA A CA 1
ATOM 677 C C . ALA A 1 83 ? -9.537 14.636 65.398 1.00 62.66 83 ALA A C 1
ATOM 679 O O . ALA A 1 83 ? -8.890 15.692 65.400 1.00 62.66 83 ALA A O 1
ATOM 680 N N . PRO A 1 84 ? -10.597 14.464 66.208 1.00 53.69 84 PRO A N 1
ATOM 681 C CA . PRO A 1 84 ? -10.926 15.431 67.245 1.00 53.69 84 PRO A CA 1
ATOM 682 C C . PRO A 1 84 ? -9.859 15.363 68.344 1.00 53.69 84 PRO A C 1
ATOM 684 O O . PRO A 1 84 ? -9.554 14.293 68.869 1.00 53.69 84 PRO A O 1
ATOM 687 N N . ARG A 1 85 ? -9.268 16.511 68.693 1.00 54.47 85 ARG A N 1
ATOM 688 C CA . ARG A 1 85 ? -8.428 16.630 69.889 1.00 54.47 85 ARG A CA 1
ATOM 689 C C . ARG A 1 85 ? -9.346 16.514 71.101 1.00 54.47 85 ARG A C 1
ATOM 691 O O . ARG A 1 85 ? -10.108 17.436 71.375 1.00 54.47 85 ARG A O 1
ATOM 698 N N . ALA A 1 86 ? -9.288 15.378 71.787 1.00 56.72 86 ALA A N 1
ATOM 699 C CA . ALA A 1 86 ? -9.935 15.201 73.074 1.00 56.72 86 ALA A CA 1
ATOM 700 C C . ALA A 1 86 ? -9.367 16.231 74.062 1.00 56.72 86 ALA A C 1
ATOM 702 O O . ALA A 1 86 ? -8.194 16.185 74.430 1.00 56.72 86 ALA A O 1
ATOM 703 N N . SER A 1 87 ? -10.198 17.189 74.457 1.00 58.38 87 SER A N 1
ATOM 704 C CA . SER A 1 87 ? -9.966 18.046 75.611 1.00 58.38 87 SER A CA 1
ATOM 705 C C . SER A 1 87 ? -10.108 17.195 76.872 1.00 58.38 87 SER A C 1
ATOM 707 O O . SER A 1 87 ? -11.229 16.869 77.266 1.00 58.38 87 SER A O 1
ATOM 709 N N . TYR A 1 88 ? -8.991 16.816 77.495 1.00 49.44 88 TYR A N 1
ATOM 710 C CA . TYR A 1 88 ? -9.040 16.242 78.836 1.00 49.44 88 TYR A CA 1
ATOM 711 C C . TYR A 1 88 ? -9.182 17.374 79.858 1.00 49.44 88 TYR A C 1
ATOM 713 O O . TYR A 1 88 ? -8.339 18.264 79.960 1.00 49.44 88 TYR A O 1
ATOM 721 N N . ARG A 1 89 ? -10.316 17.343 80.556 1.00 48.56 89 ARG A N 1
ATOM 722 C CA . ARG A 1 89 ? -10.728 18.210 81.659 1.00 48.56 89 ARG A CA 1
ATOM 723 C C . ARG A 1 89 ? -10.539 17.417 82.956 1.00 48.56 89 ARG A C 1
ATOM 725 O O . ARG A 1 89 ? -11.110 16.337 83.068 1.00 48.56 89 ARG A O 1
ATOM 732 N N . GLY A 1 90 ? -9.825 17.981 83.930 1.00 45.53 90 GLY A N 1
ATOM 733 C CA . GLY A 1 90 ? -9.644 17.419 85.279 1.00 45.53 90 GLY A CA 1
ATOM 734 C C . GLY A 1 90 ? -8.476 16.425 85.350 1.00 45.53 90 GLY A C 1
ATOM 735 O O . GLY A 1 90 ? -8.315 15.605 84.455 1.00 45.53 90 GLY A O 1
ATOM 736 N N . ARG A 1 91 ? -7.619 16.449 86.365 1.00 41.91 91 ARG A N 1
ATOM 737 C CA . ARG A 1 91 ? -7.790 16.892 87.749 1.00 41.91 91 ARG A CA 1
ATOM 738 C C . ARG A 1 91 ? -6.437 17.348 88.294 1.00 41.91 91 ARG A C 1
ATOM 740 O O . ARG A 1 91 ? -5.428 16.776 87.827 1.00 41.91 91 ARG A O 1
#

Secondary structure (DSSP, 8-state):
--------GGGS-TT----GGG--TTTTHHHHHHH--S--PPPHHHHHH-SSHHHHHHHHHHHHHH-------------------------

Foldseek 3Di:
DDDDDPPPVVVDPPVDDDDCVPPDPCPCVVVCVVVPDPDDDDDPVVCVVDVDPVRVVVVVVVVVVPPDPPPVDPPPPPPPDDDDDDDDDDD

Radius of gyration: 35.63 Å; chains: 1; bounding box: 37×29×138 Å

pLDDT: mean 75.69, std 16.65, range [39.09, 95.75]

Sequence (91 aa):
MKAKRTNHVAQMRAEYDFDYSKAVRGKYYKRLLKEGSNVVVLERDVAKAFPDSASVNKALRSVLKNKRPRRLTARSPRTRYKAPRASYRGR